Protein AF-A0A1Y6B5L0-F1 (afdb_monomer)

Structure (mmCIF, N/CA/C/O backbone):
data_AF-A0A1Y6B5L0-F1
#
_entry.id   AF-A0A1Y6B5L0-F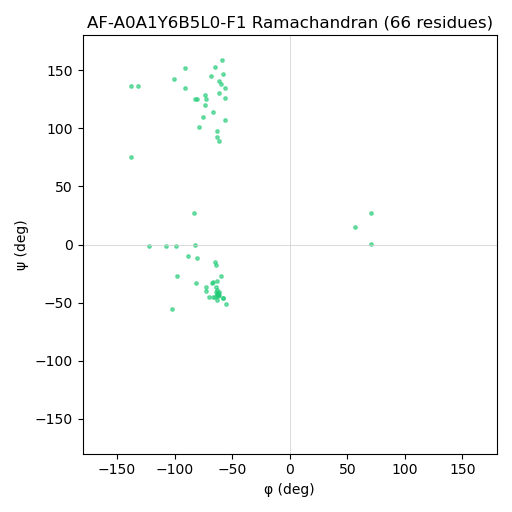1
#
loop_
_atom_site.group_PDB
_atom_site.id
_atom_site.type_symbol
_atom_site.label_atom_id
_atom_site.label_alt_id
_atom_site.label_comp_id
_atom_site.label_asym_id
_atom_site.label_entity_id
_atom_site.label_seq_id
_atom_site.pdbx_PDB_ins_code
_atom_site.Cartn_x
_atom_site.Cartn_y
_atom_site.Cartn_z
_atom_site.occupancy
_atom_site.B_iso_or_equiv
_atom_site.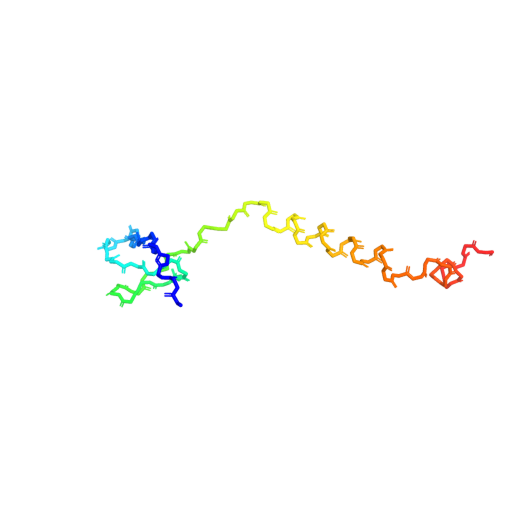auth_seq_id
_atom_site.auth_comp_id
_atom_site.auth_asym_id
_atom_site.auth_atom_id
_atom_site.pdbx_PDB_model_num
ATOM 1 N N . MET A 1 1 ? -25.480 -0.161 -3.759 1.00 40.41 1 MET A N 1
ATOM 2 C CA . MET A 1 1 ? -24.648 -0.114 -2.535 1.00 40.41 1 MET A CA 1
ATOM 3 C C . MET A 1 1 ? -24.665 -1.491 -1.884 1.00 40.41 1 MET A C 1
ATOM 5 O O . MET A 1 1 ? -25.480 -1.762 -1.012 1.00 40.41 1 MET A O 1
ATOM 9 N N . THR A 1 2 ? -23.840 -2.409 -2.379 1.00 41.88 2 THR A N 1
ATOM 10 C CA . THR A 1 2 ? -23.705 -3.759 -1.820 1.00 41.88 2 THR A CA 1
ATOM 11 C C . THR A 1 2 ? -22.902 -3.669 -0.526 1.00 41.88 2 THR A C 1
ATOM 13 O O . THR A 1 2 ? -21.710 -3.374 -0.565 1.00 41.88 2 THR A O 1
ATOM 16 N N . ARG A 1 3 ? -23.554 -3.878 0.626 1.00 44.56 3 ARG A N 1
ATOM 17 C CA . ARG A 1 3 ? -22.876 -4.049 1.919 1.00 44.56 3 ARG A CA 1
ATOM 18 C C . ARG A 1 3 ? -22.018 -5.310 1.829 1.00 44.56 3 ARG A C 1
ATOM 20 O O . ARG A 1 3 ? -22.533 -6.415 1.964 1.00 44.56 3 ARG A O 1
ATOM 27 N N . HIS A 1 4 ? -20.726 -5.149 1.559 1.00 47.59 4 HIS A N 1
ATOM 28 C CA . HIS A 1 4 ? -19.754 -6.186 1.883 1.00 47.59 4 HIS A CA 1
ATOM 29 C C . HIS A 1 4 ? -19.879 -6.474 3.385 1.00 47.59 4 HIS A C 1
ATOM 31 O O . HIS A 1 4 ? -19.991 -5.515 4.157 1.00 47.59 4 HIS A O 1
ATOM 37 N N . PRO A 1 5 ? -19.901 -7.743 3.824 1.00 47.78 5 PRO A N 1
ATOM 38 C CA . PRO A 1 5 ? -19.765 -8.060 5.234 1.00 47.78 5 PRO A CA 1
ATOM 39 C C . PRO A 1 5 ? -18.371 -7.590 5.644 1.00 47.78 5 PRO A C 1
ATOM 41 O O . PRO A 1 5 ? -17.384 -8.287 5.435 1.00 47.78 5 PRO A O 1
ATOM 44 N N . ALA A 1 6 ? -18.284 -6.354 6.133 1.00 58.06 6 ALA A N 1
ATOM 45 C CA . ALA A 1 6 ? -17.073 -5.806 6.703 1.00 58.06 6 ALA A CA 1
ATOM 46 C C . ALA A 1 6 ? -16.664 -6.769 7.814 1.00 58.06 6 ALA A C 1
ATOM 48 O O . ALA A 1 6 ? -17.351 -6.882 8.831 1.00 58.06 6 ALA A O 1
ATOM 49 N N . THR A 1 7 ? -15.605 -7.532 7.575 1.00 64.00 7 THR A N 1
ATOM 50 C CA . THR A 1 7 ? -14.973 -8.401 8.556 1.00 64.00 7 THR A CA 1
ATOM 51 C C . THR A 1 7 ? -14.485 -7.494 9.677 1.00 64.00 7 THR A C 1
ATOM 53 O O . THR A 1 7 ? -13.390 -6.939 9.612 1.00 64.00 7 THR A O 1
ATOM 56 N N . ARG A 1 8 ? -15.353 -7.253 10.669 1.00 71.81 8 ARG A N 1
ATOM 57 C CA . ARG A 1 8 ? -15.052 -6.391 11.811 1.00 71.81 8 ARG A CA 1
ATOM 58 C C . ARG A 1 8 ? -13.795 -6.926 12.475 1.00 71.81 8 ARG A C 1
ATOM 60 O O . ARG A 1 8 ? -13.709 -8.111 12.801 1.00 71.81 8 ARG A O 1
ATOM 67 N N . ARG A 1 9 ? -12.808 -6.054 12.642 1.00 85.38 9 ARG A N 1
ATOM 68 C CA . ARG A 1 9 ? -11.578 -6.380 13.359 1.00 85.38 9 ARG A CA 1
ATOM 69 C C . ARG A 1 9 ? -11.790 -6.022 14.823 1.00 85.38 9 ARG A C 1
ATOM 71 O O . ARG A 1 9 ? -12.571 -5.135 15.146 1.00 85.38 9 ARG A O 1
ATOM 78 N N . LEU A 1 10 ? -11.092 -6.713 15.715 1.00 89.00 10 LEU A N 1
ATOM 79 C CA . LEU A 1 10 ? -11.060 -6.352 17.128 1.00 89.00 10 LEU A CA 1
ATOM 80 C C . LEU A 1 10 ? -9.760 -5.605 17.419 1.00 89.00 10 LEU A C 1
ATOM 82 O O . LEU A 1 10 ? -8.696 -5.928 16.874 1.00 89.00 10 LEU A O 1
ATOM 86 N N . CYS A 1 11 ? -9.837 -4.599 18.285 1.00 89.62 11 CYS A N 1
ATOM 87 C CA . CYS A 1 11 ? -8.646 -3.948 18.810 1.00 89.62 11 CYS A CA 1
ATOM 88 C C . CYS A 1 11 ? -7.796 -4.962 19.594 1.00 89.62 11 CYS A C 1
ATOM 90 O O . CYS A 1 11 ? -8.296 -5.610 20.511 1.00 89.62 11 CYS A O 1
ATOM 92 N N . ARG A 1 12 ? -6.490 -5.042 19.309 1.00 88.31 12 ARG A N 1
ATOM 93 C CA . ARG A 1 12 ? -5.559 -5.963 19.996 1.00 88.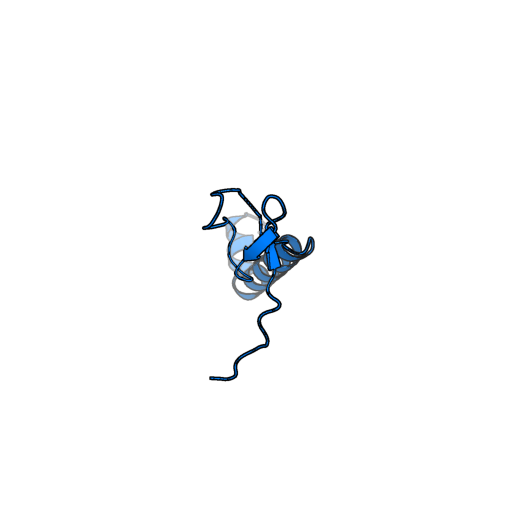31 12 ARG A CA 1
ATOM 94 C C . ARG A 1 12 ? -5.367 -5.667 21.490 1.00 88.31 12 ARG A C 1
ATOM 96 O O . ARG A 1 12 ? -4.808 -6.497 22.196 1.00 88.31 12 ARG A O 1
ATOM 103 N N . LYS A 1 13 ? -5.775 -4.481 21.962 1.00 91.88 13 LYS A N 1
ATOM 104 C CA . LYS A 1 13 ? -5.602 -4.039 23.355 1.00 91.88 13 LYS A CA 1
ATOM 105 C C . LYS A 1 13 ? -6.888 -4.149 24.172 1.00 91.88 13 LYS A C 1
ATOM 107 O O . LYS A 1 13 ? -6.881 -4.771 25.225 1.00 91.88 13 LYS A O 1
ATOM 112 N N . CYS A 1 14 ? -7.974 -3.529 23.709 1.00 91.81 14 CYS A N 1
ATOM 113 C CA . CYS A 1 14 ? -9.237 -3.463 24.456 1.00 91.81 14 CYS A CA 1
ATOM 114 C C . CYS A 1 14 ? -10.350 -4.355 23.892 1.00 91.81 14 CYS A C 1
ATOM 116 O O . CYS A 1 14 ? -11.438 -4.359 24.454 1.00 91.81 14 CYS A O 1
ATOM 118 N N . HIS A 1 15 ? -10.108 -5.072 22.789 1.00 91.38 15 HIS A N 1
ATOM 119 C CA . HIS A 1 15 ? -11.101 -5.909 22.103 1.00 91.38 15 HIS A CA 1
ATOM 120 C C . HIS A 1 15 ? -12.380 -5.180 21.656 1.00 91.38 15 HIS A C 1
ATOM 122 O O . HIS A 1 15 ? -13.353 -5.828 21.290 1.00 91.38 15 HIS A O 1
ATOM 128 N N . ALA A 1 16 ? -12.383 -3.844 21.628 1.00 90.44 16 ALA A N 1
ATOM 129 C CA . ALA A 1 16 ? -13.471 -3.084 21.024 1.00 90.44 16 ALA A CA 1
ATOM 130 C C . ALA A 1 16 ? -13.544 -3.345 19.511 1.00 90.44 16 ALA A C 1
ATOM 132 O O . ALA A 1 16 ? -12.524 -3.649 18.875 1.00 90.44 16 ALA A O 1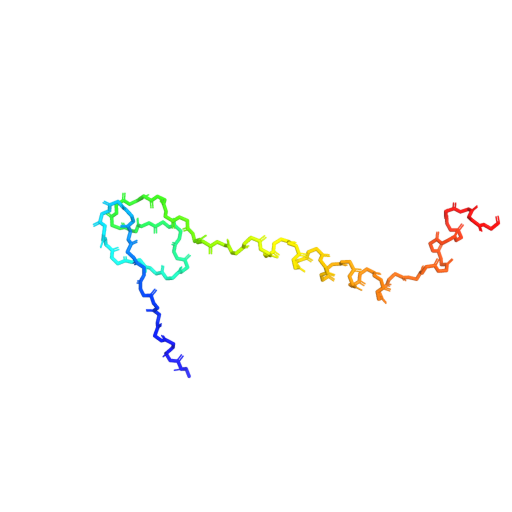
ATOM 133 N N . GLU A 1 17 ? -14.743 -3.197 18.947 1.00 88.94 17 GLU A N 1
ATOM 134 C CA . GLU A 1 17 ? -14.945 -3.253 17.501 1.00 88.94 17 GLU A CA 1
ATOM 135 C C . GLU A 1 17 ? -14.118 -2.169 16.804 1.00 88.94 17 GLU A C 1
ATOM 137 O O . GLU A 1 17 ? -14.024 -1.031 17.266 1.00 88.94 17 GLU A O 1
ATOM 142 N N . LEU A 1 18 ? -13.501 -2.550 15.691 1.00 88.06 18 LEU A N 1
ATOM 143 C CA . LEU A 1 18 ? -12.651 -1.698 14.883 1.00 88.06 18 LEU A CA 1
ATOM 144 C C . LEU A 1 18 ? -13.058 -1.837 13.413 1.00 88.06 18 LEU A C 1
ATOM 146 O O . LEU A 1 18 ? -13.299 -2.957 12.932 1.00 88.06 18 LEU A O 1
ATOM 150 N N . GLY A 1 19 ? -13.132 -0.713 12.699 1.00 83.19 19 GLY A N 1
ATOM 151 C CA . GLY A 1 19 ? -13.320 -0.712 11.256 1.00 83.19 19 GLY A CA 1
ATOM 152 C C . GLY A 1 19 ? -12.202 -1.477 10.545 1.00 83.19 19 GLY A C 1
ATOM 153 O O . GLY A 1 19 ? -11.116 -1.703 11.084 1.00 83.19 19 GLY A O 1
ATOM 154 N N . VAL A 1 20 ? -12.479 -1.917 9.318 1.00 82.56 20 VAL A N 1
ATOM 155 C CA . VAL A 1 20 ? -11.520 -2.700 8.520 1.00 82.56 20 VAL A CA 1
ATOM 156 C C . VAL A 1 20 ? -10.253 -1.881 8.248 1.00 82.56 20 VAL A C 1
ATOM 158 O O . VAL A 1 20 ? -9.140 -2.393 8.413 1.00 82.56 20 VAL A O 1
ATOM 161 N N . ASP A 1 21 ? -10.456 -0.597 7.946 1.00 82.75 21 ASP A N 1
ATOM 162 C CA . ASP A 1 21 ? -9.427 0.363 7.540 1.00 82.75 21 ASP A CA 1
ATOM 163 C C . ASP A 1 21 ? -8.937 1.259 8.691 1.00 82.75 21 ASP A C 1
ATOM 165 O O . ASP A 1 21 ? -8.027 2.072 8.518 1.00 82.75 21 ASP A O 1
ATOM 169 N N . ASP A 1 22 ? -9.495 1.091 9.891 1.00 86.38 22 ASP A N 1
ATOM 170 C CA . ASP A 1 22 ? -9.121 1.892 11.051 1.00 86.38 22 ASP A CA 1
ATOM 171 C C . ASP A 1 22 ? -7.750 1.457 11.574 1.00 86.38 22 ASP A C 1
ATOM 173 O O . ASP A 1 22 ? -7.524 0.320 12.004 1.00 86.38 22 ASP A O 1
ATOM 177 N N . SER A 1 23 ? -6.814 2.402 11.572 1.00 85.69 23 SER A N 1
ATOM 178 C CA . SER A 1 23 ? -5.466 2.223 12.121 1.00 85.69 23 SER A CA 1
ATOM 179 C C . SER A 1 23 ? -5.376 2.561 13.611 1.00 85.69 23 SER A C 1
ATOM 181 O O . SER A 1 23 ? -4.366 2.265 14.256 1.00 85.69 23 SER A O 1
ATOM 183 N N . ARG A 1 24 ? -6.426 3.162 14.184 1.00 89.88 24 ARG A N 1
ATOM 184 C CA . ARG A 1 24 ? -6.480 3.599 15.579 1.00 89.88 24 ARG A CA 1
ATOM 185 C C . ARG A 1 24 ? -7.830 3.259 16.193 1.00 89.88 24 ARG A C 1
ATOM 187 O O . ARG A 1 24 ? -8.864 3.460 15.576 1.00 89.88 24 ARG A O 1
ATOM 194 N N . CYS A 1 25 ? -7.813 2.752 17.421 1.00 89.69 25 CYS A N 1
ATOM 195 C CA . CYS A 1 25 ? -9.034 2.437 18.154 1.00 89.69 25 CYS A CA 1
ATOM 196 C C . CYS A 1 25 ? -9.642 3.692 18.785 1.00 89.69 25 CYS A C 1
ATOM 198 O O . CYS A 1 25 ? -8.973 4.350 19.579 1.00 89.69 25 CYS A O 1
ATOM 200 N N . GLU A 1 26 ? -10.913 3.979 18.501 1.00 87.69 26 GLU A N 1
ATOM 201 C CA . GLU A 1 26 ? -11.628 5.117 19.098 1.00 87.69 26 GLU A CA 1
ATOM 202 C C . GLU A 1 26 ? -11.867 4.945 20.604 1.00 87.69 26 GLU A C 1
ATOM 204 O O . GLU A 1 26 ? -11.797 5.910 21.357 1.00 87.69 26 GLU A O 1
ATOM 209 N N . ALA A 1 27 ? -12.070 3.708 21.072 1.00 89.56 27 ALA A N 1
ATOM 210 C CA . ALA A 1 27 ? -12.388 3.439 22.475 1.00 89.56 27 ALA A CA 1
ATOM 211 C C . ALA A 1 27 ? -11.192 3.616 23.427 1.00 89.56 27 ALA A C 1
ATOM 213 O O . ALA A 1 27 ? -11.353 4.097 24.543 1.00 89.56 27 ALA A O 1
ATOM 214 N N . CYS A 1 28 ? -9.988 3.195 23.020 1.00 91.75 28 CYS A N 1
ATOM 215 C CA . CYS A 1 28 ? -8.803 3.215 23.893 1.00 91.75 28 CYS A CA 1
ATOM 216 C C . CYS A 1 28 ? -7.622 4.026 23.342 1.00 91.75 28 CYS A C 1
ATOM 218 O O . CYS A 1 28 ? -6.566 4.082 23.975 1.00 91.75 28 CYS A O 1
ATOM 220 N N . GLY A 1 29 ? -7.752 4.602 22.144 1.00 90.38 29 GLY A N 1
ATOM 221 C CA . GLY A 1 29 ? -6.718 5.406 21.490 1.00 90.38 29 GLY A CA 1
ATOM 222 C C . GLY A 1 29 ? -5.499 4.628 20.981 1.00 90.38 29 GLY A C 1
ATOM 223 O O . GLY A 1 29 ? -4.584 5.254 20.439 1.00 90.38 29 GLY A O 1
ATOM 224 N N . ALA A 1 30 ? -5.458 3.300 21.150 1.00 90.75 30 ALA A N 1
ATOM 225 C CA . ALA A 1 30 ? -4.320 2.467 20.772 1.00 90.75 30 ALA A CA 1
ATOM 226 C C . ALA A 1 30 ? -4.136 2.381 19.250 1.00 90.75 30 ALA A C 1
ATOM 228 O O . ALA A 1 30 ? -5.109 2.324 18.496 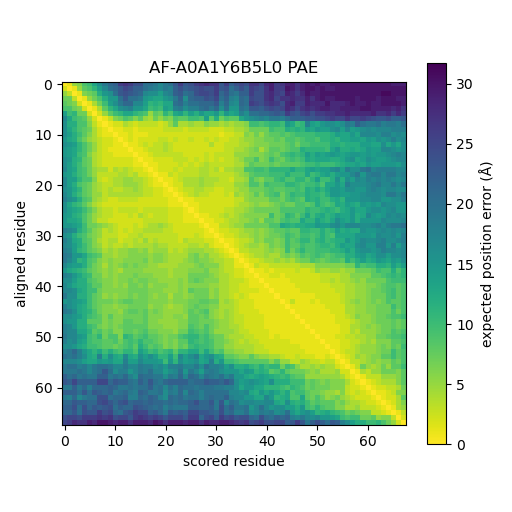1.00 90.75 30 ALA A O 1
ATOM 229 N N . SER A 1 31 ? -2.873 2.317 18.818 1.00 90.38 31 SER A N 1
ATOM 230 C CA . SER A 1 31 ? -2.512 2.028 17.429 1.00 90.38 31 SER A CA 1
ATOM 231 C C . SER A 1 31 ? -2.747 0.549 17.125 1.00 90.38 31 SER A C 1
ATOM 233 O O . SER A 1 31 ? -2.300 -0.329 17.868 1.00 90.38 31 SER A O 1
ATOM 235 N N . ASN A 1 32 ? -3.470 0.276 16.045 1.00 89.00 32 ASN A N 1
ATOM 236 C CA . ASN A 1 32 ? -3.832 -1.063 15.605 1.00 89.00 32 ASN A CA 1
ATOM 237 C C . ASN A 1 32 ? -3.676 -1.139 14.076 1.00 89.00 32 ASN A C 1
ATOM 239 O O . ASN A 1 32 ? -4.672 -1.090 13.354 1.00 89.00 32 ASN A O 1
ATOM 243 N N . PRO A 1 33 ? -2.431 -1.220 13.568 1.00 86.50 33 PRO A N 1
ATOM 244 C CA . PRO A 1 33 ? -2.151 -1.060 12.147 1.00 86.50 33 PRO A CA 1
ATOM 245 C C . PRO A 1 33 ? -2.915 -2.072 11.286 1.00 86.50 33 PRO A C 1
ATOM 247 O O . PRO A 1 33 ? -3.175 -3.217 11.690 1.00 86.50 33 PRO A O 1
ATOM 250 N N . VAL A 1 34 ? -3.287 -1.634 10.086 1.00 85.94 34 VAL A N 1
ATOM 251 C CA . VAL A 1 34 ? -3.898 -2.491 9.069 1.00 85.94 34 VAL A CA 1
ATOM 252 C C . VAL A 1 34 ? -2.807 -3.404 8.500 1.00 85.94 34 VAL A C 1
ATOM 254 O O . VAL A 1 34 ? -1.756 -2.903 8.098 1.00 85.94 34 VAL A O 1
ATOM 257 N N . PRO A 1 35 ? -2.993 -4.737 8.508 1.00 81.00 35 PRO A N 1
ATOM 258 C CA . PRO A 1 35 ? -2.018 -5.645 7.927 1.00 81.00 35 PRO A CA 1
ATOM 259 C C . PRO A 1 35 ? -1.972 -5.426 6.414 1.00 81.00 35 PRO A C 1
ATOM 261 O O . PRO A 1 35 ? -2.940 -5.702 5.710 1.00 81.00 35 PRO A O 1
ATOM 264 N N . VAL A 1 36 ? -0.840 -4.931 5.924 1.00 84.94 36 VAL A N 1
ATOM 265 C CA . VAL A 1 36 ? -0.573 -4.820 4.490 1.00 84.94 36 VAL A CA 1
ATOM 266 C C . VAL A 1 36 ? 0.116 -6.096 3.996 1.00 84.94 36 VAL A C 1
ATOM 268 O O . VAL A 1 36 ? 1.043 -6.579 4.654 1.00 84.94 36 VAL A O 1
ATOM 271 N N . PRO A 1 37 ? -0.305 -6.676 2.859 1.00 89.31 37 PRO A N 1
ATOM 272 C CA . PRO A 1 37 ? 0.388 -7.820 2.282 1.00 89.31 37 PRO A CA 1
ATOM 273 C C . PRO A 1 37 ? 1.830 -7.471 1.896 1.00 89.31 37 PRO A C 1
ATOM 275 O O . PRO A 1 37 ? 2.083 -6.401 1.338 1.00 89.31 37 PRO A O 1
ATOM 278 N N . TRP A 1 38 ? 2.769 -8.395 2.123 1.00 92.94 38 TRP A N 1
ATOM 279 C CA . TRP A 1 38 ? 4.200 -8.199 1.834 1.00 92.94 38 TRP A CA 1
ATOM 280 C C . TRP A 1 38 ? 4.488 -7.906 0.352 1.00 92.94 38 TRP A C 1
ATOM 282 O O . TRP A 1 38 ? 5.465 -7.235 0.032 1.00 92.94 38 TRP A O 1
ATOM 292 N N . TYR A 1 39 ? 3.623 -8.381 -0.551 1.00 92.38 39 TYR A N 1
ATOM 293 C CA . TYR A 1 39 ? 3.759 -8.198 -1.996 1.00 92.38 39 TYR A CA 1
ATOM 294 C C . TYR A 1 39 ? 3.272 -6.829 -2.487 1.00 92.38 39 TYR A C 1
ATOM 296 O O . TYR A 1 39 ? 3.534 -6.478 -3.631 1.00 92.38 39 TYR A O 1
ATOM 304 N N . THR A 1 40 ? 2.578 -6.042 -1.657 1.00 94.06 40 THR A N 1
ATOM 305 C CA . THR A 1 40 ? 2.046 -4.721 -2.043 1.00 94.06 40 THR A CA 1
ATOM 306 C C . THR A 1 40 ? 3.123 -3.774 -2.594 1.00 94.06 40 THR A C 1
ATOM 308 O O . THR A 1 40 ? 2.935 -3.265 -3.699 1.00 94.06 40 THR A O 1
ATOM 311 N N . PRO A 1 41 ? 4.268 -3.548 -1.911 1.00 94.00 41 PRO A N 1
ATOM 312 C CA . PRO A 1 41 ? 5.329 -2.693 -2.453 1.00 94.00 41 PR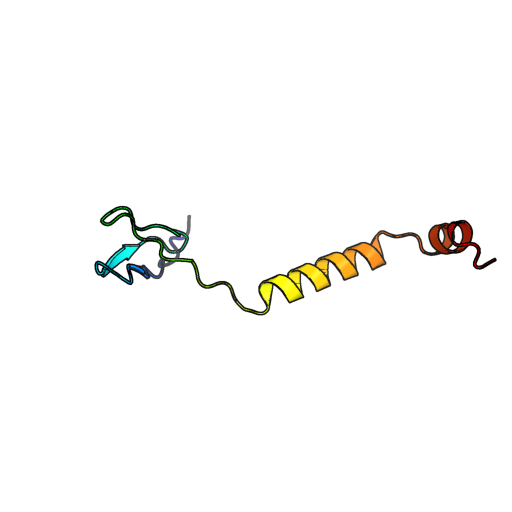O A CA 1
ATOM 313 C C . PRO A 1 41 ? 5.952 -3.256 -3.737 1.00 94.00 41 PRO A C 1
ATOM 315 O O . PRO A 1 41 ? 6.261 -2.501 -4.654 1.00 94.00 41 PRO A O 1
ATOM 318 N N . ILE A 1 42 ? 6.100 -4.580 -3.828 1.00 96.12 42 ILE A N 1
ATOM 319 C CA . ILE A 1 42 ? 6.684 -5.254 -4.996 1.00 96.12 42 ILE A CA 1
ATOM 320 C C . ILE A 1 42 ? 5.774 -5.088 -6.213 1.00 96.12 42 ILE A C 1
ATOM 322 O O . ILE A 1 42 ? 6.241 -4.748 -7.297 1.00 96.12 42 ILE A O 1
ATOM 326 N N . LEU A 1 43 ? 4.469 -5.280 -6.024 1.00 97.12 43 LEU A N 1
ATOM 327 C CA . LEU A 1 43 ? 3.473 -5.097 -7.071 1.00 97.12 43 LEU A CA 1
ATOM 328 C C . LEU A 1 43 ? 3.424 -3.639 -7.538 1.00 97.12 43 LEU A C 1
ATOM 330 O O . LEU A 1 43 ? 3.393 -3.387 -8.739 1.00 97.12 43 LEU A O 1
ATOM 334 N N . GLY A 1 44 ? 3.476 -2.684 -6.605 1.00 96.00 44 GLY A N 1
ATOM 335 C CA . GLY A 1 44 ? 3.569 -1.262 -6.936 1.00 96.00 44 GLY A CA 1
ATOM 336 C C . GLY A 1 44 ? 4.796 -0.949 -7.795 1.00 96.00 44 GLY A C 1
ATOM 337 O O . GLY A 1 44 ? 4.674 -0.287 -8.823 1.00 96.00 44 GLY A O 1
ATOM 338 N N . LEU A 1 45 ? 5.962 -1.489 -7.430 1.00 97.25 45 LEU A N 1
ATOM 339 C CA . LEU A 1 45 ? 7.194 -1.325 -8.202 1.00 97.25 45 LEU A CA 1
ATOM 340 C C . LEU A 1 45 ? 7.097 -1.962 -9.594 1.00 97.25 45 LEU A C 1
ATOM 342 O O . LEU A 1 45 ? 7.530 -1.355 -10.568 1.00 97.25 45 LEU A O 1
ATOM 346 N N . ALA A 1 46 ? 6.487 -3.144 -9.705 1.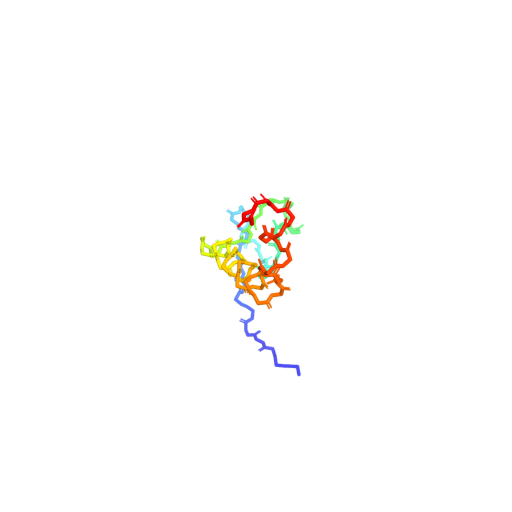00 98.00 46 ALA A N 1
ATOM 347 C CA . ALA A 1 46 ? 6.272 -3.804 -10.989 1.00 98.00 46 ALA A CA 1
ATOM 348 C C . ALA A 1 46 ? 5.376 -2.972 -11.921 1.00 98.00 46 ALA A C 1
ATOM 350 O O . ALA A 1 46 ? 5.686 -2.832 -13.102 1.00 98.00 46 ALA A O 1
ATOM 351 N N . ILE A 1 47 ? 4.304 -2.374 -11.389 1.00 97.38 47 ILE A N 1
ATOM 352 C CA . ILE A 1 47 ? 3.420 -1.481 -12.152 1.00 97.38 47 ILE A CA 1
ATOM 353 C C . ILE A 1 47 ? 4.187 -0.240 -12.617 1.00 97.38 47 ILE A C 1
ATOM 355 O O . ILE A 1 47 ? 4.121 0.108 -13.792 1.00 97.38 47 ILE A O 1
ATOM 359 N N . VAL A 1 48 ? 4.944 0.409 -11.728 1.00 97.19 48 VAL A N 1
ATOM 360 C CA . VAL A 1 48 ? 5.745 1.594 -12.081 1.00 97.19 48 VAL A CA 1
ATOM 361 C C . VAL A 1 48 ? 6.793 1.259 -13.145 1.00 97.19 48 VAL A C 1
ATOM 363 O O . VAL A 1 48 ? 6.932 2.008 -14.108 1.00 97.19 48 VAL A O 1
ATOM 366 N N . ALA A 1 49 ? 7.487 0.126 -13.021 1.00 96.56 49 ALA A N 1
ATOM 367 C CA . ALA A 1 49 ? 8.458 -0.324 -14.015 1.00 96.56 49 ALA A CA 1
ATOM 368 C C . ALA A 1 49 ? 7.799 -0.605 -15.374 1.00 96.56 49 ALA A C 1
ATOM 370 O O . ALA A 1 49 ? 8.314 -0.181 -16.405 1.00 96.56 49 ALA A O 1
ATOM 371 N N . LEU A 1 50 ? 6.637 -1.266 -15.383 1.00 96.94 50 LEU A N 1
ATOM 372 C CA . LEU A 1 50 ? 5.883 -1.529 -16.609 1.00 96.94 50 LEU A CA 1
ATOM 373 C C . LEU A 1 50 ? 5.436 -0.230 -17.287 1.00 96.94 50 LEU A C 1
ATOM 375 O O . LEU A 1 50 ? 5.567 -0.091 -18.500 1.00 96.94 50 LEU A O 1
ATOM 379 N N . LEU A 1 51 ? 4.934 0.728 -16.506 1.00 96.19 51 LEU A N 1
ATOM 380 C CA . LEU A 1 51 ? 4.555 2.046 -17.010 1.00 96.19 51 LEU A CA 1
ATOM 381 C C . LEU A 1 51 ? 5.763 2.785 -17.584 1.00 96.19 51 LEU A C 1
ATOM 383 O O . LEU A 1 51 ? 5.663 3.338 -18.672 1.00 96.19 51 LEU A O 1
ATOM 387 N N . PHE A 1 52 ? 6.906 2.751 -16.899 1.00 94.25 52 PHE A N 1
ATOM 388 C CA . PHE A 1 52 ? 8.148 3.337 -17.39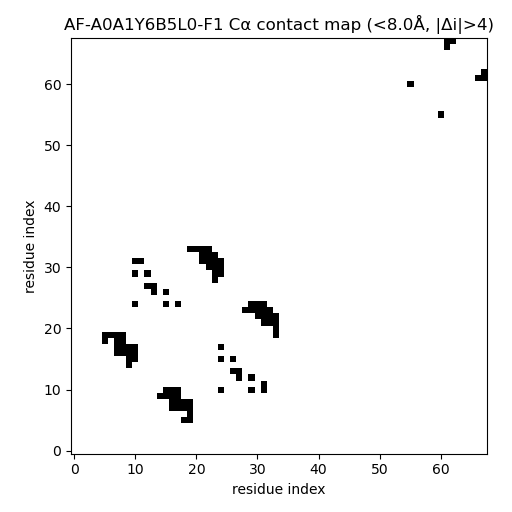9 1.00 94.25 52 PHE A CA 1
ATOM 389 C C . PHE A 1 52 ? 8.547 2.727 -18.750 1.00 94.25 52 PHE A C 1
ATOM 391 O O . PHE A 1 52 ? 8.811 3.466 -19.688 1.00 94.25 52 PHE A O 1
ATOM 398 N N . LEU A 1 53 ? 8.501 1.398 -18.888 1.00 90.56 53 LEU A N 1
ATOM 399 C CA . LEU A 1 53 ? 8.783 0.717 -20.157 1.00 90.56 53 LEU A CA 1
ATOM 400 C C . LEU A 1 53 ? 7.798 1.072 -21.280 1.00 90.56 53 LEU A C 1
ATOM 402 O O . LEU A 1 53 ? 8.179 1.056 -22.445 1.00 90.56 53 LEU A O 1
ATOM 406 N N . LEU A 1 54 ? 6.537 1.357 -20.953 1.00 91.44 54 LEU A N 1
ATOM 407 C CA . LEU A 1 54 ? 5.524 1.720 -21.948 1.00 91.44 54 LEU A CA 1
ATOM 408 C C . LEU A 1 54 ? 5.584 3.191 -22.365 1.00 91.44 54 LEU A C 1
ATOM 410 O O . LEU A 1 54 ? 5.234 3.513 -23.496 1.00 91.44 54 LEU A O 1
ATOM 414 N N . LEU A 1 55 ? 5.951 4.080 -21.442 1.00 91.69 55 LEU A N 1
ATOM 415 C CA . LEU A 1 55 ? 5.858 5.530 -21.630 1.00 91.69 55 LEU A CA 1
ATOM 416 C C . LEU A 1 55 ? 7.180 6.170 -22.056 1.00 91.69 55 LEU A C 1
ATOM 418 O O . LEU A 1 55 ? 7.162 7.237 -22.665 1.00 91.69 55 LEU A O 1
ATOM 422 N N . VAL A 1 56 ? 8.317 5.572 -21.705 1.00 88.12 56 VAL A N 1
ATOM 423 C CA . VAL A 1 56 ? 9.630 6.134 -22.026 1.00 88.12 56 VAL A CA 1
ATOM 424 C C . VAL A 1 56 ? 10.016 5.779 -23.454 1.00 88.12 56 VAL A C 1
ATOM 426 O O . VAL A 1 56 ? 10.092 4.607 -23.813 1.00 88.12 56 VAL A O 1
ATOM 429 N N . ASP A 1 57 ? 10.324 6.800 -24.253 1.00 83.06 57 ASP A N 1
ATOM 430 C CA . ASP A 1 57 ? 10.953 6.605 -25.555 1.00 83.06 57 ASP A CA 1
ATOM 431 C C 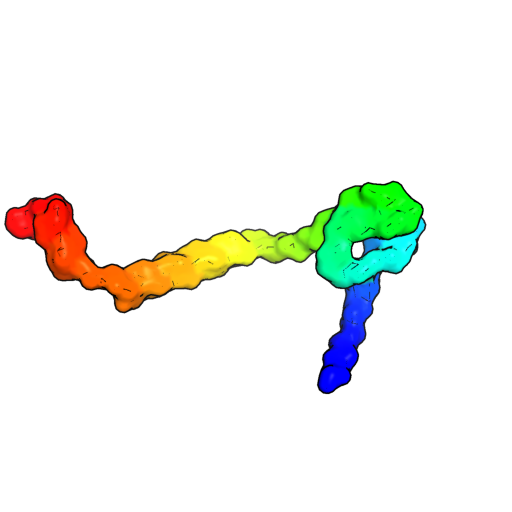. ASP A 1 57 ? 12.451 6.340 -25.366 1.00 83.06 57 ASP A C 1
ATOM 433 O O . ASP A 1 57 ? 13.259 7.241 -25.119 1.00 83.06 57 ASP A O 1
ATOM 437 N N . PHE A 1 58 ? 12.827 5.067 -25.450 1.00 80.50 58 PHE A N 1
ATOM 438 C CA . PHE A 1 58 ? 14.214 4.634 -25.288 1.00 80.50 58 PHE A CA 1
ATOM 439 C C . PHE A 1 58 ? 15.148 5.170 -26.381 1.00 80.50 58 PHE A C 1
ATOM 441 O O . PHE A 1 58 ? 16.360 5.193 -26.170 1.00 80.50 58 PHE A O 1
ATOM 448 N N . SER A 1 59 ? 14.609 5.636 -27.511 1.00 75.75 59 SER A N 1
ATOM 449 C CA . SER A 1 59 ? 15.387 6.208 -28.616 1.00 75.75 59 SER A CA 1
ATOM 450 C C . SER A 1 59 ? 15.976 7.565 -28.231 1.00 75.75 59 SER A C 1
ATOM 452 O O . SER A 1 59 ? 17.160 7.819 -28.450 1.00 75.75 59 SER A O 1
ATOM 454 N N . ASP A 1 60 ? 15.166 8.427 -27.612 1.00 76.75 60 ASP A N 1
ATOM 455 C CA . ASP A 1 60 ? 15.625 9.730 -27.121 1.00 76.75 60 ASP A CA 1
ATOM 456 C C . ASP A 1 60 ? 16.511 9.582 -25.882 1.00 76.75 60 ASP A C 1
ATOM 458 O O . ASP A 1 60 ? 17.520 10.276 -25.745 1.00 76.75 60 ASP A O 1
ATOM 462 N N . VAL A 1 61 ? 16.194 8.627 -25.003 1.00 76.56 61 VAL A N 1
ATOM 463 C CA . VAL A 1 61 ? 17.030 8.334 -23.829 1.00 76.56 61 VAL A CA 1
ATOM 464 C C . VAL A 1 61 ? 18.428 7.858 -24.241 1.00 76.56 61 VAL A C 1
ATOM 466 O O . VAL A 1 61 ? 19.413 8.324 -23.670 1.00 76.56 61 VAL A O 1
ATOM 469 N N . ALA A 1 62 ? 18.546 6.985 -25.248 1.00 76.31 62 ALA A N 1
ATOM 470 C CA . ALA A 1 62 ? 19.840 6.508 -25.742 1.00 76.31 62 ALA A CA 1
ATOM 471 C C . ALA A 1 62 ? 20.704 7.641 -26.328 1.00 76.31 62 ALA A C 1
ATOM 473 O O . ALA A 1 62 ? 21.905 7.696 -26.053 1.00 76.31 62 ALA A O 1
ATOM 474 N N . LYS A 1 63 ? 20.087 8.583 -27.055 1.00 78.12 63 LYS A N 1
ATOM 475 C CA . LYS A 1 63 ? 20.766 9.771 -27.602 1.00 78.12 63 LYS A CA 1
ATOM 476 C C . LYS A 1 63 ? 21.275 10.708 -26.516 1.00 78.12 63 LYS A C 1
ATOM 478 O O . LYS A 1 63 ? 22.415 11.159 -26.574 1.00 78.12 63 LYS A O 1
ATOM 483 N N . VAL A 1 64 ? 20.453 10.987 -25.505 1.00 79.31 64 VAL A N 1
ATOM 484 C CA . VAL A 1 64 ? 20.842 11.864 -24.386 1.00 79.31 64 VAL A CA 1
ATOM 485 C C . VAL A 1 64 ? 21.947 11.233 -23.534 1.00 79.31 64 VAL A C 1
ATOM 487 O O . VAL A 1 64 ? 22.798 11.946 -23.006 1.00 79.31 64 VAL A O 1
ATOM 490 N N . LEU A 1 65 ? 21.966 9.904 -23.418 1.00 81.69 65 LEU A N 1
ATOM 491 C CA . LEU A 1 65 ? 22.990 9.168 -22.674 1.00 81.69 65 LEU A CA 1
ATOM 492 C C . LEU A 1 65 ? 24.288 8.928 -23.466 1.00 81.69 65 LEU A C 1
ATOM 494 O O . LEU A 1 65 ? 25.224 8.356 -22.910 1.00 81.69 65 LEU A O 1
ATOM 498 N N . GLY A 1 66 ? 24.375 9.383 -24.721 1.00 67.69 66 GLY A N 1
ATOM 499 C CA . GLY A 1 66 ? 25.596 9.300 -25.527 1.00 67.69 66 GLY A CA 1
ATOM 500 C C . GLY A 1 66 ? 25.959 7.883 -25.974 1.00 67.69 66 GLY A C 1
ATOM 501 O O . GLY A 1 66 ? 27.135 7.597 -26.177 1.00 67.69 66 GLY A O 1
ATOM 502 N N . PHE A 1 67 ? 24.972 6.991 -26.112 1.00 70.06 67 PHE A N 1
ATOM 503 C CA . PHE A 1 67 ? 25.159 5.651 -26.687 1.00 70.06 67 PHE A CA 1
ATOM 504 C C . PHE A 1 67 ? 25.122 5.649 -28.232 1.00 70.06 67 PHE A C 1
ATOM 506 O O . PHE A 1 67 ? 24.777 4.632 -28.834 1.00 70.06 67 PHE A O 1
ATOM 513 N N . GLU A 1 68 ? 25.482 6.770 -28.864 1.00 55.12 68 GLU A N 1
ATOM 514 C CA . GLU A 1 68 ? 25.602 6.942 -30.322 1.00 55.12 68 GLU A CA 1
ATOM 515 C C . GLU A 1 68 ? 27.049 7.280 -30.705 1.00 55.12 68 GLU A C 1
ATOM 517 O O . GLU A 1 68 ? 27.675 8.095 -29.984 1.00 55.12 68 GLU A O 1
#

Nearest PDB structures (foldseek):
  7r7j-assembly1_A  TM=6.037E-01  e=6.850E-01  Escherichia coli K-12
  4xxb-assembly1_B  TM=6.862E-01  e=2.101E+00  Homo sapiens
  2ebq-assembly1_A  TM=6.927E-01  e=3.199E+00  Homo sapiens
  2cr8-assembly1_A  TM=5.727E-01  e=3.680E+00  Homo sapiens
  2d9g-assembly1_A  TM=6.355E-01  e=7.953E+00  Homo sapiens

Sequence (68 aa):
MTRHPATRRLCRKCHAELGVDDSRCEACGASNPVPVPWYTPILGLAIVALLFLLLVDFSDVAKVLGFE

Solvent-accessible surface area (backbone atoms only — not comparable to full-atom values): 4408 Å² total; per-residue (Å²): 135,84,81,69,83,74,68,70,35,61,36,92,83,80,60,46,87,31,57,72,83,43,44,55,37,87,90,78,67,45,83,40,75,63,88,72,66,87,58,54,65,56,52,52,50,51,51,52,52,51,49,47,68,74,71,54,61,61,70,61,51,39,58,76,70,60,78,113

Organism: NCBI:txid560819

Secondary structure (DSSP, 8-state):
-------PEEPTTT--EE-SS-SB-TTT--B------TTHHHHHHHHHHHHHHHH--HHHHHHHTT--

Foldseek 3Di:
DDPDVQPFDADPPPRDTDGQCDQADPVPRDGDHRDDDPCVVVVVVVVVVVVCVVPDDVVVVCVVVPVD

Mean predicted aligned error: 10.17 Å

pLDDT: mean 83.34, std 14.18, range [40.41, 98.0]

Radius of gyration: 22.03 Å; Cα contacts (8 Å, |Δi|>4): 50; chains: 1; bounding box: 50×20×55 Å